Protein AF-A0A7R9GJX6-F1 (afdb_monomer_lite)

pLDDT: mean 71.43, std 23.07, range [31.88, 97.06]

Structure (mmCIF, N/CA/C/O backbone):
data_AF-A0A7R9GJX6-F1
#
_entry.id   AF-A0A7R9GJX6-F1
#
loop_
_atom_site.group_PDB
_atom_site.id
_atom_site.type_symbol
_atom_site.label_atom_id
_atom_site.label_alt_id
_atom_site.label_comp_id
_atom_site.label_asym_id
_atom_site.label_entity_id
_atom_site.label_seq_id
_atom_site.pdbx_PDB_ins_code
_atom_site.Cartn_x
_atom_site.Cartn_y
_atom_site.Cartn_z
_atom_site.occupancy
_atom_site.B_iso_or_equiv
_atom_site.auth_seq_id
_atom_site.auth_comp_id
_atom_site.auth_asym_id
_atom_site.auth_atom_id
_atom_site.pdbx_PDB_model_num
ATOM 1 N N . MET A 1 1 ? -18.773 -12.461 7.054 1.00 62.91 1 MET A N 1
ATOM 2 C CA . MET A 1 1 ? -18.089 -11.170 6.893 1.00 62.91 1 MET A CA 1
ATOM 3 C C . MET A 1 1 ? -19.133 -10.094 6.737 1.00 62.91 1 MET A C 1
ATOM 5 O O . MET A 1 1 ? -19.815 -10.057 5.716 1.00 62.91 1 MET A O 1
ATOM 9 N N . ASN A 1 2 ? -19.308 -9.281 7.772 1.00 86.25 2 ASN A N 1
ATOM 10 C CA . ASN A 1 2 ? -20.030 -8.019 7.643 1.00 86.25 2 ASN A CA 1
ATOM 11 C C . ASN A 1 2 ? -19.060 -6.913 7.171 1.00 86.25 2 ASN A C 1
ATOM 13 O O . ASN A 1 2 ? -17.846 -7.115 7.120 1.00 86.25 2 ASN A O 1
ATOM 17 N N . LEU A 1 3 ? -19.590 -5.747 6.802 1.00 87.06 3 LEU A N 1
ATOM 18 C CA . LEU A 1 3 ? -18.774 -4.630 6.315 1.00 87.06 3 LEU A CA 1
ATOM 19 C C . LEU A 1 3 ? -17.766 -4.112 7.358 1.00 87.06 3 LEU A C 1
ATOM 21 O O . LEU A 1 3 ? -16.663 -3.720 6.993 1.00 87.06 3 LEU A O 1
ATOM 25 N N . GLY A 1 4 ? -18.137 -4.117 8.639 1.00 84.56 4 GLY A N 1
ATOM 26 C CA . GLY A 1 4 ? -17.281 -3.687 9.747 1.00 84.56 4 GLY A CA 1
ATOM 27 C C . GLY A 1 4 ? -16.051 -4.561 9.883 1.00 84.56 4 GLY A C 1
ATOM 28 O O . GLY A 1 4 ? -14.946 -4.042 9.889 1.00 84.56 4 GLY A O 1
ATOM 29 N N . GLU A 1 5 ? -16.231 -5.879 9.871 1.00 86.94 5 GLU A N 1
ATOM 30 C CA . GLU A 1 5 ? -15.125 -6.841 9.919 1.00 86.94 5 GLU A CA 1
ATOM 31 C C . GLU A 1 5 ? -14.159 -6.663 8.739 1.00 86.94 5 GLU A C 1
ATOM 33 O O . GLU A 1 5 ? -12.943 -6.707 8.918 1.00 86.94 5 GLU A O 1
ATOM 38 N N . LEU A 1 6 ? -14.686 -6.419 7.531 1.00 91.50 6 LEU A N 1
ATOM 39 C CA . LEU A 1 6 ? -13.859 -6.173 6.348 1.00 91.50 6 LEU A CA 1
ATOM 40 C C . LEU A 1 6 ? -13.073 -4.863 6.464 1.00 91.50 6 LEU A C 1
ATOM 42 O O . LEU A 1 6 ? -11.903 -4.814 6.092 1.00 91.50 6 LEU A O 1
ATOM 46 N N . LEU A 1 7 ? -13.711 -3.805 6.967 1.00 90.25 7 LEU A N 1
ATOM 47 C CA . LEU A 1 7 ? -13.077 -2.502 7.122 1.00 90.25 7 LEU A CA 1
ATOM 48 C C . LEU A 1 7 ? -11.996 -2.527 8.212 1.00 90.25 7 LEU A C 1
ATOM 50 O O . LEU A 1 7 ? -10.911 -1.988 8.002 1.00 90.25 7 LEU A O 1
ATOM 54 N N . THR A 1 8 ? -12.252 -3.209 9.331 1.00 89.88 8 THR A N 1
ATOM 55 C CA . THR A 1 8 ? -11.245 -3.459 10.370 1.00 89.88 8 THR A CA 1
ATOM 56 C C . THR A 1 8 ? -10.059 -4.219 9.788 1.00 89.88 8 THR A C 1
ATOM 58 O O . THR A 1 8 ? -8.928 -3.744 9.875 1.00 89.88 8 THR A O 1
ATOM 61 N N . GLY A 1 9 ? -10.315 -5.331 9.088 1.00 92.12 9 GLY A N 1
ATOM 62 C CA . GLY A 1 9 ? -9.261 -6.112 8.439 1.00 92.12 9 GLY A CA 1
ATOM 63 C C . GLY A 1 9 ? -8.476 -5.311 7.395 1.00 92.12 9 GLY A C 1
ATOM 64 O O . GLY A 1 9 ? -7.265 -5.485 7.262 1.00 92.12 9 GLY A O 1
ATOM 65 N N . PHE A 1 10 ? -9.127 -4.385 6.685 1.00 94.06 10 PHE A N 1
ATOM 66 C CA . PHE A 1 10 ? -8.458 -3.476 5.756 1.00 94.06 10 PHE A CA 1
ATOM 67 C C . PHE A 1 10 ? -7.482 -2.534 6.473 1.00 94.06 10 PHE A C 1
ATOM 69 O O . PHE A 1 10 ? -6.340 -2.395 6.029 1.00 94.06 10 PHE A O 1
ATOM 76 N N . PHE A 1 11 ? -7.891 -1.907 7.579 1.00 93.81 11 PHE A N 1
ATOM 77 C CA . PHE A 1 11 ? -7.016 -1.009 8.337 1.00 93.81 11 PHE A CA 1
ATOM 78 C C . PHE A 1 11 ? -5.869 -1.749 9.026 1.00 93.81 11 PHE A C 1
ATOM 80 O O . PHE A 1 11 ? -4.733 -1.271 9.001 1.00 93.81 11 PHE A O 1
ATOM 87 N N . GLU A 1 12 ? -6.128 -2.928 9.586 1.00 94.06 12 GLU A N 1
ATOM 88 C CA . GLU A 1 12 ? -5.089 -3.781 10.167 1.00 94.06 12 GLU A CA 1
ATOM 89 C C . GLU A 1 12 ? -4.053 -4.180 9.117 1.00 94.06 12 GLU A C 1
ATOM 91 O O . GLU A 1 12 ? -2.852 -3.966 9.308 1.00 94.06 12 GLU A O 1
ATOM 96 N N . PHE A 1 13 ? -4.515 -4.683 7.969 1.00 95.62 13 PHE A N 1
ATOM 97 C CA . PHE A 1 13 ? -3.644 -5.047 6.860 1.00 95.62 13 PHE A CA 1
ATOM 98 C C . PHE A 1 13 ? -2.850 -3.836 6.359 1.00 95.62 13 PHE A C 1
ATOM 100 O O . PHE A 1 13 ? -1.623 -3.892 6.287 1.00 95.62 13 PHE A O 1
ATOM 107 N N . GLY A 1 14 ? -3.516 -2.714 6.075 1.00 95.19 14 GLY A N 1
ATOM 108 C CA . GLY A 1 14 ? -2.878 -1.489 5.591 1.00 95.19 14 GLY A CA 1
ATOM 109 C C . GLY A 1 14 ? -1.881 -0.875 6.581 1.00 95.19 14 GLY A C 1
ATOM 110 O O . GLY A 1 14 ? -0.912 -0.249 6.163 1.00 95.19 14 GLY A O 1
ATOM 111 N N . GLY A 1 15 ? -2.068 -1.073 7.888 1.00 94.62 15 GLY A N 1
ATOM 112 C CA . GLY A 1 15 ? -1.158 -0.585 8.927 1.00 94.62 15 GLY A CA 1
ATOM 113 C C . GLY A 1 15 ? 0.066 -1.477 9.180 1.00 94.62 15 GLY A C 1
ATOM 114 O O . GLY A 1 15 ? 1.086 -0.985 9.683 1.00 94.62 15 GLY A O 1
ATOM 115 N N . GLN A 1 16 ? -0.026 -2.770 8.861 1.00 95.56 16 GLN A N 1
ATOM 116 C CA . GLN A 1 16 ? 1.009 -3.777 9.141 1.00 95.56 16 GLN A CA 1
ATOM 117 C C . GLN A 1 16 ? 1.761 -4.258 7.893 1.00 95.56 16 GLN A C 1
ATOM 119 O O . GLN A 1 16 ? 2.841 -4.836 8.019 1.00 95.56 16 GLN A O 1
ATOM 124 N N . PHE A 1 17 ? 1.217 -4.038 6.696 1.00 96.50 17 PHE A N 1
ATOM 125 C CA . PHE A 1 17 ? 1.828 -4.497 5.455 1.00 96.50 17 PHE A CA 1
ATOM 126 C C . PHE A 1 17 ? 3.198 -3.845 5.211 1.00 96.50 17 PHE A C 1
ATOM 128 O O . PHE A 1 17 ? 3.379 -2.635 5.356 1.00 96.50 17 PHE A O 1
ATOM 135 N N . ASP A 1 18 ? 4.178 -4.657 4.803 1.00 95.12 18 ASP A N 1
ATOM 136 C CA . ASP A 1 18 ? 5.518 -4.175 4.467 1.00 95.12 18 ASP A CA 1
ATOM 137 C C . ASP A 1 18 ? 5.565 -3.639 3.032 1.00 95.12 18 ASP A C 1
ATOM 139 O O . ASP A 1 18 ? 5.956 -4.333 2.089 1.00 95.12 18 ASP A O 1
ATOM 143 N N . PHE A 1 19 ? 5.201 -2.367 2.880 1.00 95.19 19 PHE A N 1
ATOM 144 C CA . PHE A 1 19 ? 5.274 -1.662 1.604 1.00 95.19 19 PHE A CA 1
ATOM 145 C C . PHE A 1 19 ? 6.700 -1.477 1.090 1.00 95.19 19 PHE A C 1
ATOM 147 O O . PHE A 1 19 ? 6.864 -1.184 -0.088 1.00 95.19 19 PHE A O 1
ATOM 154 N N . LYS A 1 20 ? 7.747 -1.639 1.912 1.00 93.31 20 LYS A N 1
ATOM 155 C CA . LYS A 1 20 ? 9.130 -1.401 1.472 1.00 93.31 20 LYS A CA 1
ATOM 156 C C . LYS A 1 20 ? 9.647 -2.551 0.625 1.00 93.31 20 LYS A C 1
ATOM 158 O O . LYS A 1 20 ? 10.257 -2.297 -0.410 1.00 93.31 20 LYS A O 1
ATOM 163 N N . THR A 1 21 ? 9.389 -3.789 1.044 1.00 94.06 21 THR A N 1
ATOM 164 C CA . THR A 1 21 ? 9.929 -4.987 0.378 1.00 94.06 21 THR A CA 1
ATOM 165 C C . THR A 1 21 ? 8.901 -5.740 -0.462 1.00 94.06 21 THR A C 1
ATOM 167 O O . THR A 1 21 ? 9.285 -6.452 -1.395 1.00 94.06 21 THR A O 1
ATOM 170 N N . LYS A 1 22 ? 7.601 -5.568 -0.176 1.00 95.75 22 LYS A N 1
ATOM 171 C CA . LYS A 1 22 ? 6.518 -6.307 -0.832 1.00 95.75 22 LYS A CA 1
ATOM 172 C C . LYS A 1 22 ? 5.598 -5.406 -1.646 1.00 95.75 22 LYS A C 1
ATOM 174 O O . LYS A 1 22 ? 5.339 -4.252 -1.311 1.00 95.75 22 LYS A O 1
ATOM 179 N N . GLY A 1 23 ? 5.102 -5.973 -2.735 1.00 95.12 23 GLY A N 1
ATOM 180 C CA . GLY A 1 23 ? 4.043 -5.427 -3.566 1.00 95.12 23 GLY A CA 1
ATOM 181 C C . GLY A 1 23 ? 2.786 -6.288 -3.495 1.00 95.12 23 GLY A C 1
ATOM 182 O O . GLY A 1 23 ? 2.802 -7.384 -2.931 1.00 95.12 23 GLY A O 1
ATOM 183 N N . MET A 1 24 ? 1.693 -5.797 -4.065 1.00 95.81 24 MET A N 1
ATOM 184 C CA . MET A 1 24 ? 0.419 -6.509 -4.139 1.00 95.81 24 MET A CA 1
ATOM 185 C C . MET A 1 24 ? 0.171 -6.998 -5.565 1.00 95.81 24 MET A C 1
ATOM 187 O O . MET A 1 24 ? 0.089 -6.194 -6.494 1.00 95.81 24 MET A O 1
ATOM 191 N N . SER A 1 25 ? 0.028 -8.314 -5.732 1.00 95.06 25 SER A N 1
ATOM 192 C CA . SER A 1 25 ? -0.320 -8.936 -7.008 1.00 95.06 25 SER A CA 1
ATOM 193 C C . SER A 1 25 ? -1.823 -9.179 -7.080 1.00 95.06 25 SER A C 1
ATOM 195 O O . SER A 1 25 ? -2.361 -10.017 -6.353 1.00 95.06 25 SER A O 1
ATOM 197 N N . LEU A 1 26 ? -2.503 -8.475 -7.986 1.00 93.75 26 LEU A N 1
ATOM 198 C CA . LEU A 1 26 ? -3.941 -8.656 -8.211 1.00 93.75 26 LEU A CA 1
ATOM 199 C C . LEU A 1 26 ? -4.258 -9.960 -8.954 1.00 93.75 26 LEU A C 1
ATOM 201 O O . LEU A 1 26 ? -5.361 -10.482 -8.831 1.00 93.75 26 LEU A O 1
ATOM 205 N N . VAL A 1 27 ? -3.290 -10.515 -9.689 1.00 91.81 27 VAL A N 1
ATOM 206 C CA . VAL A 1 27 ? -3.478 -11.766 -10.435 1.00 91.81 27 VAL A CA 1
ATOM 207 C C . VAL A 1 27 ? -3.397 -12.985 -9.520 1.00 91.81 27 VAL A C 1
ATOM 209 O O . VAL A 1 27 ? -4.156 -13.936 -9.682 1.00 91.81 27 VAL A O 1
ATOM 212 N N . THR A 1 28 ? -2.475 -12.972 -8.554 1.00 92.31 28 THR A N 1
ATOM 213 C CA . THR A 1 28 ? -2.295 -14.092 -7.615 1.00 92.31 28 THR A CA 1
ATOM 214 C C . THR A 1 28 ? -3.054 -13.906 -6.303 1.00 92.31 28 THR A C 1
ATOM 216 O O . THR A 1 28 ? -3.199 -14.869 -5.549 1.00 92.31 28 THR A O 1
ATOM 219 N N . GLY A 1 29 ? -3.511 -12.683 -6.012 1.00 93.50 29 GLY A N 1
ATOM 220 C CA . GLY A 1 29 ? -4.144 -12.323 -4.742 1.00 93.50 29 GLY A CA 1
ATOM 221 C C . GLY A 1 29 ? -3.185 -12.386 -3.550 1.00 93.50 29 GLY A C 1
ATOM 222 O O . GLY A 1 29 ? -3.624 -12.563 -2.416 1.00 93.50 29 GLY A O 1
ATOM 223 N N . LYS A 1 30 ? -1.870 -12.315 -3.791 1.00 94.06 30 LYS A N 1
ATOM 224 C CA . LYS A 1 30 ? -0.826 -12.471 -2.770 1.00 94.06 30 LYS A CA 1
ATOM 225 C C . LYS A 1 30 ? 0.173 -11.323 -2.815 1.00 94.06 30 LYS A C 1
ATOM 227 O O . LYS A 1 30 ? 0.289 -10.597 -3.802 1.00 94.06 30 LYS A O 1
ATOM 232 N N . ALA A 1 31 ? 0.928 -11.189 -1.729 1.00 95.06 31 ALA A N 1
ATOM 233 C CA . ALA A 1 31 ? 2.089 -10.318 -1.717 1.00 95.06 31 ALA A CA 1
ATOM 234 C C . ALA A 1 31 ? 3.180 -10.887 -2.640 1.00 95.06 31 ALA A C 1
ATOM 236 O O . ALA A 1 31 ? 3.485 -12.080 -2.581 1.00 95.06 31 ALA A O 1
ATOM 237 N N . CYS A 1 32 ? 3.779 -10.035 -3.464 1.00 93.44 32 CYS A N 1
ATOM 238 C CA . CYS A 1 32 ? 4.890 -10.376 -4.346 1.00 93.44 32 CYS A CA 1
ATOM 239 C C . CYS A 1 32 ? 6.153 -9.609 -3.939 1.00 93.44 32 CYS A C 1
ATOM 241 O O . CYS A 1 32 ? 6.079 -8.577 -3.270 1.00 93.44 32 CYS A O 1
ATOM 243 N N . ALA A 1 33 ? 7.324 -10.108 -4.336 1.00 93.62 33 ALA A N 1
ATOM 244 C CA . ALA A 1 33 ? 8.550 -9.324 -4.225 1.00 93.62 33 ALA A CA 1
ATOM 245 C C . ALA A 1 33 ? 8.462 -8.113 -5.161 1.00 93.62 33 ALA A C 1
ATOM 247 O O . ALA A 1 33 ? 7.914 -8.217 -6.262 1.00 93.62 33 ALA A O 1
ATOM 248 N N . LYS A 1 34 ? 8.975 -6.963 -4.723 1.00 92.31 34 LYS A N 1
ATOM 249 C CA . LYS A 1 34 ? 8.940 -5.755 -5.549 1.00 92.31 34 LYS A CA 1
ATOM 250 C C . LYS A 1 34 ? 9.988 -5.839 -6.659 1.00 92.31 34 LYS A C 1
ATOM 252 O O . LYS A 1 34 ? 11.155 -6.088 -6.357 1.00 92.31 34 LYS A O 1
ATOM 257 N N . PRO A 1 35 ? 9.602 -5.604 -7.923 1.00 89.62 35 PRO A N 1
ATOM 258 C CA . PRO A 1 35 ? 10.557 -5.504 -9.020 1.00 89.62 35 PRO A CA 1
ATOM 259 C C . PRO A 1 35 ? 11.268 -4.142 -9.051 1.00 89.62 35 PRO A C 1
ATOM 261 O O . PRO A 1 35 ? 12.309 -4.019 -9.689 1.00 89.62 35 PRO A O 1
ATOM 264 N N . ASP A 1 36 ? 10.718 -3.121 -8.383 1.00 88.50 36 ASP A N 1
ATOM 265 C CA . ASP A 1 36 ? 11.235 -1.754 -8.366 1.00 88.50 36 ASP A CA 1
ATOM 266 C C . ASP A 1 36 ? 11.323 -1.159 -6.947 1.00 88.50 36 ASP A C 1
ATOM 268 O O . ASP A 1 36 ? 10.707 -1.629 -5.988 1.00 88.50 36 ASP A O 1
ATOM 272 N N . HIS A 1 37 ? 12.094 -0.077 -6.813 1.00 91.56 37 HIS A N 1
ATOM 273 C CA . HIS A 1 37 ? 12.230 0.684 -5.564 1.00 91.56 37 HIS A CA 1
ATOM 274 C C . HIS A 1 37 ? 11.107 1.720 -5.373 1.00 91.56 37 HIS A C 1
ATOM 276 O O . HIS A 1 37 ? 11.297 2.718 -4.678 1.00 91.56 37 HIS A O 1
ATOM 282 N N . SER A 1 38 ? 9.947 1.526 -6.013 1.00 94.38 38 SER A N 1
ATOM 283 C CA . SER A 1 38 ? 8.787 2.403 -5.821 1.00 94.38 38 SER A CA 1
ATOM 284 C C . SER A 1 38 ? 8.353 2.402 -4.349 1.00 94.38 38 SER A C 1
ATOM 286 O O . SER A 1 38 ? 8.589 1.416 -3.661 1.00 94.38 38 SER A O 1
ATOM 288 N N . PRO A 1 39 ? 7.715 3.450 -3.810 1.00 95.69 39 PRO A N 1
ATOM 289 C CA . PRO A 1 39 ? 7.206 3.416 -2.436 1.00 95.69 39 PRO A CA 1
ATOM 290 C C . PRO A 1 39 ? 6.078 2.394 -2.240 1.00 95.69 39 PRO A C 1
ATOM 292 O O . PRO A 1 39 ? 6.075 1.643 -1.268 1.00 95.69 39 PRO A O 1
ATOM 295 N N . LEU A 1 40 ? 5.173 2.300 -3.215 1.00 96.38 40 LEU A N 1
ATOM 296 C CA . LEU A 1 40 ? 4.044 1.373 -3.254 1.00 96.38 40 LEU A CA 1
ATOM 297 C C . LEU A 1 40 ? 4.033 0.660 -4.605 1.00 96.38 40 LEU A C 1
ATOM 299 O O . LEU A 1 40 ? 4.154 1.313 -5.646 1.00 96.38 40 LEU A O 1
ATOM 303 N N . TYR A 1 41 ? 3.864 -0.662 -4.585 1.00 97.06 41 TYR A N 1
ATOM 304 C CA . TYR A 1 41 ? 3.768 -1.472 -5.795 1.00 97.06 41 TYR A CA 1
ATOM 305 C C . TYR A 1 41 ? 2.470 -2.269 -5.807 1.00 97.06 41 TYR A C 1
ATOM 307 O O . TYR A 1 41 ? 2.265 -3.147 -4.965 1.00 97.06 41 TYR A O 1
ATOM 315 N N . VAL A 1 42 ? 1.618 -1.976 -6.784 1.00 96.62 42 VAL A N 1
ATOM 316 C CA . VAL A 1 42 ? 0.429 -2.765 -7.101 1.00 96.62 42 VAL A CA 1
ATOM 317 C C . VAL A 1 42 ? 0.520 -3.169 -8.567 1.00 96.62 42 VAL A C 1
ATOM 319 O O . VAL A 1 42 ? 0.613 -2.322 -9.458 1.00 96.62 42 VAL A O 1
ATOM 322 N N . GLU A 1 43 ? 0.527 -4.475 -8.803 1.00 96.12 43 GLU A N 1
ATOM 323 C CA . GLU A 1 43 ? 0.653 -5.058 -10.134 1.00 96.12 43 GLU A CA 1
ATOM 324 C C . GLU A 1 43 ? -0.591 -4.752 -10.972 1.00 96.12 43 GLU A C 1
ATOM 326 O O . GLU A 1 43 ? -1.724 -4.987 -10.538 1.00 96.12 43 GLU A O 1
ATOM 331 N N . ASN A 1 44 ? -0.389 -4.258 -12.192 1.00 94.75 44 ASN A N 1
ATOM 332 C CA . ASN A 1 44 ? -1.481 -4.110 -13.141 1.00 94.75 44 ASN A CA 1
ATOM 333 C C . ASN A 1 44 ? -1.935 -5.507 -13.626 1.00 94.75 44 ASN A C 1
ATOM 335 O O . ASN A 1 44 ? -1.117 -6.277 -14.133 1.00 94.75 44 ASN A O 1
ATOM 339 N N . PRO A 1 45 ? -3.233 -5.850 -13.516 1.00 94.19 45 PRO A N 1
ATOM 340 C CA . PRO A 1 45 ? -3.731 -7.179 -13.869 1.00 94.19 45 PRO A CA 1
ATOM 341 C C . PRO A 1 45 ? -3.610 -7.511 -15.365 1.00 94.19 45 PRO A C 1
ATOM 343 O O . PRO A 1 45 ? -3.620 -8.689 -15.719 1.00 94.19 45 PRO A O 1
ATOM 346 N N . LEU A 1 46 ? -3.495 -6.502 -16.237 1.00 95.44 46 LEU A N 1
ATOM 347 C CA . LEU A 1 46 ? -3.340 -6.675 -17.686 1.00 95.44 46 LEU A CA 1
ATOM 348 C C . LEU A 1 46 ? -1.872 -6.723 -18.122 1.00 95.44 46 LEU A C 1
ATOM 350 O O . LEU A 1 46 ? -1.543 -7.413 -19.083 1.00 95.44 46 LEU A O 1
ATOM 354 N N . ASP A 1 47 ? -0.999 -6.006 -17.416 1.00 93.62 47 ASP A N 1
ATOM 355 C CA . ASP A 1 47 ? 0.431 -5.945 -17.711 1.00 93.62 47 ASP A CA 1
ATOM 356 C C . ASP A 1 47 ? 1.250 -5.921 -16.420 1.00 93.62 47 ASP A C 1
ATOM 358 O O . ASP A 1 47 ? 1.437 -4.888 -15.781 1.00 93.62 47 ASP A O 1
ATOM 362 N N . ARG A 1 48 ? 1.797 -7.082 -16.069 1.00 89.69 48 ARG A N 1
ATOM 363 C CA . ARG A 1 48 ? 2.551 -7.309 -14.831 1.00 89.69 48 ARG A CA 1
ATOM 364 C C . ARG A 1 48 ? 3.842 -6.495 -14.731 1.00 89.69 48 ARG A C 1
ATOM 366 O O . ARG A 1 48 ? 4.402 -6.350 -13.648 1.00 89.69 48 ARG A O 1
ATOM 373 N N . SER A 1 49 ? 4.331 -5.958 -15.849 1.00 90.31 49 SER A N 1
ATOM 374 C CA . SER A 1 49 ? 5.499 -5.076 -15.849 1.00 90.31 49 SER A CA 1
ATOM 375 C C . SER A 1 49 ? 5.177 -3.665 -15.338 1.00 90.31 49 SER A C 1
ATOM 377 O O . SER A 1 49 ? 6.089 -2.912 -14.989 1.00 90.31 49 SER A O 1
ATOM 379 N N . LEU A 1 50 ? 3.889 -3.308 -15.246 1.00 93.69 50 LEU A N 1
ATOM 380 C CA . LEU A 1 50 ? 3.428 -1.975 -14.880 1.00 93.69 50 LEU A CA 1
ATOM 381 C C . LEU A 1 50 ? 2.900 -1.917 -13.445 1.00 93.69 50 LEU A C 1
ATOM 383 O O . LEU A 1 50 ? 2.061 -2.708 -13.016 1.00 93.69 50 LEU A O 1
ATOM 387 N N . ASN A 1 51 ? 3.359 -0.895 -12.726 1.00 94.94 51 ASN A N 1
ATOM 388 C CA . ASN A 1 51 ? 2.893 -0.546 -11.391 1.00 94.94 51 ASN A CA 1
ATOM 389 C C . ASN A 1 51 ? 1.800 0.531 -11.477 1.00 94.94 51 ASN A C 1
ATOM 391 O O . ASN A 1 51 ? 2.072 1.644 -11.940 1.00 94.94 51 ASN A O 1
ATOM 395 N N . VAL A 1 52 ? 0.589 0.238 -10.996 1.00 96.25 52 VAL A N 1
ATOM 396 C CA . VAL A 1 52 ? -0.527 1.205 -11.033 1.00 96.25 52 VAL A CA 1
ATOM 397 C C . VAL A 1 52 ? -0.368 2.347 -10.023 1.00 96.25 52 VAL A C 1
ATOM 399 O O . VAL A 1 52 ? -0.995 3.391 -10.177 1.00 96.25 52 VAL A O 1
ATOM 402 N N . THR A 1 53 ? 0.505 2.204 -9.022 1.00 96.56 53 THR A N 1
ATOM 403 C CA . THR A 1 53 ? 0.734 3.200 -7.960 1.00 96.56 53 THR A CA 1
ATOM 404 C C . THR A 1 53 ? 2.005 4.022 -8.158 1.00 96.56 53 THR A C 1
ATOM 406 O O . THR A 1 53 ? 2.517 4.609 -7.209 1.00 96.56 53 THR A O 1
ATOM 409 N N . ARG A 1 54 ? 2.522 4.124 -9.389 1.00 95.12 54 ARG A N 1
ATOM 410 C CA . ARG A 1 54 ? 3.750 4.891 -9.683 1.00 95.12 54 ARG A CA 1
ATOM 411 C C . ARG A 1 54 ? 3.697 6.374 -9.309 1.00 95.12 54 ARG A C 1
ATOM 413 O O . ARG A 1 54 ? 4.744 6.986 -9.134 1.00 95.12 54 ARG A O 1
ATOM 420 N N . ASN A 1 55 ? 2.498 6.940 -9.217 1.00 95.56 55 ASN A N 1
ATOM 421 C CA . ASN A 1 55 ? 2.290 8.343 -8.865 1.00 95.56 55 ASN A CA 1
ATOM 422 C C . ASN A 1 55 ? 2.296 8.590 -7.350 1.00 95.56 55 ASN A C 1
ATOM 424 O O . ASN A 1 55 ? 2.141 9.732 -6.937 1.00 95.56 55 ASN A O 1
ATOM 428 N N . VAL A 1 56 ? 2.440 7.537 -6.540 1.00 95.94 56 VAL A N 1
ATOM 429 C CA . VAL A 1 56 ? 2.421 7.630 -5.081 1.00 95.94 56 VAL A CA 1
ATOM 430 C C . VAL A 1 56 ? 3.843 7.825 -4.562 1.00 95.94 56 VAL A C 1
ATOM 432 O O . VAL A 1 56 ? 4.750 7.036 -4.841 1.00 95.94 56 VAL A O 1
ATOM 435 N N . SER A 1 57 ? 4.026 8.885 -3.788 1.00 96.25 57 SER A N 1
ATOM 436 C CA . SER A 1 57 ? 5.271 9.228 -3.108 1.00 96.25 57 SER A CA 1
ATOM 437 C C . SER A 1 57 ? 5.439 8.477 -1.782 1.00 96.25 57 SER A C 1
ATOM 439 O O . SER A 1 57 ? 4.485 7.941 -1.219 1.00 96.25 57 SER A O 1
ATOM 441 N N . GLY A 1 58 ? 6.669 8.443 -1.258 1.00 96.00 58 GLY A N 1
ATOM 442 C CA . GLY A 1 58 ? 6.961 7.821 0.041 1.00 96.00 58 GLY A CA 1
ATOM 443 C C . GLY A 1 58 ? 6.171 8.441 1.190 1.00 96.00 58 GLY A C 1
ATOM 444 O O . GLY A 1 58 ? 5.562 7.716 1.973 1.00 96.00 58 GLY A O 1
ATOM 445 N N . ASP A 1 59 ? 6.093 9.770 1.220 1.00 96.62 59 ASP A N 1
ATOM 446 C CA . ASP A 1 59 ? 5.373 10.508 2.260 1.00 96.62 59 ASP A CA 1
ATOM 447 C C . ASP A 1 59 ? 3.871 10.175 2.276 1.00 96.62 59 ASP A C 1
ATOM 449 O O . ASP A 1 59 ? 3.251 10.094 3.340 1.00 96.62 59 ASP A O 1
ATOM 453 N N . GLU A 1 60 ? 3.274 9.948 1.101 1.00 95.94 60 GLU A N 1
ATOM 454 C CA . GLU A 1 60 ? 1.870 9.544 0.977 1.00 95.94 60 GLU A CA 1
ATOM 455 C C . GLU A 1 60 ? 1.634 8.129 1.508 1.00 95.94 60 GLU A C 1
ATOM 457 O O . GLU A 1 60 ? 0.638 7.905 2.200 1.00 95.94 60 GLU A O 1
ATOM 462 N N . VAL A 1 61 ? 2.555 7.193 1.251 1.00 96.81 61 VAL A N 1
ATOM 463 C CA . VAL A 1 61 ? 2.488 5.836 1.818 1.00 96.81 61 VAL A CA 1
ATOM 464 C C . VAL A 1 61 ? 2.612 5.886 3.338 1.00 96.81 61 VAL A C 1
ATOM 466 O O . VAL A 1 61 ? 1.799 5.284 4.037 1.00 96.81 61 VAL A O 1
ATOM 469 N N . ASP A 1 62 ? 3.565 6.647 3.872 1.00 96.00 62 ASP A N 1
ATOM 470 C CA . ASP A 1 62 ? 3.755 6.768 5.320 1.00 96.00 62 ASP A CA 1
ATOM 471 C C . ASP A 1 62 ? 2.532 7.397 6.004 1.00 96.00 62 ASP A C 1
ATOM 473 O O . ASP A 1 62 ? 2.100 6.948 7.073 1.00 96.00 62 ASP A O 1
ATOM 477 N N . ARG A 1 63 ? 1.925 8.414 5.378 1.00 95.88 63 ARG A N 1
ATOM 478 C CA . ARG A 1 63 ? 0.665 9.003 5.849 1.00 95.88 63 ARG A CA 1
ATOM 479 C C . ARG A 1 63 ? -0.477 7.989 5.806 1.00 95.88 63 ARG A C 1
ATOM 481 O O . ARG A 1 63 ? -1.237 7.918 6.770 1.00 95.88 63 ARG A O 1
ATOM 488 N N . PHE A 1 64 ? -0.588 7.209 4.733 1.00 95.69 64 PHE A N 1
ATOM 489 C CA . PHE A 1 64 ? -1.599 6.161 4.598 1.00 95.69 64 PHE A CA 1
ATOM 490 C C . PHE A 1 64 ? -1.470 5.099 5.700 1.00 95.69 64 PHE A C 1
ATOM 492 O O . PHE A 1 64 ? -2.455 4.795 6.373 1.00 95.69 64 PHE A O 1
ATOM 499 N N . VAL A 1 65 ? -0.258 4.591 5.944 1.00 96.00 65 VAL A N 1
ATOM 500 C CA . VAL A 1 65 ? 0.013 3.594 6.995 1.00 96.00 65 VAL A CA 1
ATOM 501 C C . VAL A 1 65 ? -0.355 4.139 8.371 1.00 96.00 65 VAL A C 1
ATOM 503 O O . VAL A 1 65 ? -1.000 3.445 9.161 1.00 96.00 65 VAL A O 1
ATOM 506 N N . ARG A 1 66 ? 0.018 5.392 8.662 1.00 94.44 66 ARG A N 1
ATOM 507 C CA . ARG A 1 66 ? -0.335 6.055 9.923 1.00 94.44 66 ARG A CA 1
ATOM 508 C C . ARG A 1 66 ? -1.851 6.143 10.095 1.00 94.44 66 ARG A C 1
ATOM 510 O O . ARG A 1 66 ? -2.359 5.726 11.131 1.00 94.44 66 ARG A O 1
ATOM 517 N N . GLN A 1 67 ? -2.561 6.591 9.060 1.00 92.31 67 GLN A N 1
ATOM 518 C CA . GLN A 1 67 ? -4.016 6.715 9.098 1.00 92.31 67 GLN A CA 1
ATOM 519 C C . GLN A 1 67 ? -4.697 5.359 9.299 1.00 92.31 67 GLN A C 1
ATOM 521 O O . GLN A 1 67 ? -5.651 5.269 10.067 1.00 92.31 67 GLN A O 1
ATOM 526 N N . CYS A 1 68 ? -4.202 4.293 8.665 1.00 94.12 68 CYS A N 1
ATOM 527 C CA . CYS A 1 68 ? -4.734 2.945 8.862 1.00 94.12 68 CYS A CA 1
ATOM 528 C C . CYS A 1 68 ? -4.585 2.485 10.317 1.00 94.12 68 CYS A C 1
ATOM 530 O O . CYS A 1 68 ? -5.544 1.987 10.895 1.00 94.12 68 CYS A O 1
ATOM 532 N N . ARG A 1 69 ? -3.427 2.717 10.947 1.00 93.12 69 ARG A N 1
ATOM 533 C CA . ARG A 1 69 ? -3.204 2.361 12.361 1.00 93.12 69 ARG A CA 1
ATOM 534 C C . ARG A 1 69 ? -4.111 3.135 13.311 1.00 93.12 69 ARG A C 1
ATOM 536 O O . ARG A 1 69 ? -4.708 2.540 14.201 1.00 93.12 69 ARG A O 1
ATOM 543 N N . GLU A 1 70 ? -4.233 4.444 13.106 1.00 91.25 70 GLU A N 1
ATOM 544 C CA . GLU A 1 70 ? -5.132 5.295 13.894 1.00 91.25 70 GLU A CA 1
ATOM 545 C C . GLU A 1 70 ? -6.593 4.856 13.740 1.00 91.25 70 GLU A C 1
ATOM 547 O O . GLU A 1 70 ? -7.341 4.804 14.716 1.00 91.25 70 GLU A O 1
ATOM 552 N N . SER A 1 71 ? -6.986 4.479 12.523 1.00 89.00 71 SER A N 1
ATOM 553 C CA . SER A 1 71 ? -8.348 4.036 12.221 1.00 89.00 71 SER A CA 1
ATOM 554 C C . SER A 1 71 ? -8.646 2.664 12.816 1.00 89.00 71 SER A C 1
ATOM 556 O O . SER A 1 71 ? -9.707 2.495 13.406 1.00 89.00 71 SER A O 1
ATOM 558 N N . ALA A 1 72 ? -7.708 1.714 12.742 1.00 89.06 72 ALA A N 1
ATOM 559 C CA . ALA A 1 72 ? -7.834 0.412 13.397 1.00 89.06 72 ALA A CA 1
ATOM 560 C C . ALA A 1 72 ? -8.013 0.571 14.915 1.00 89.06 72 ALA A C 1
ATOM 562 O O . ALA A 1 72 ? -8.960 0.033 15.484 1.00 89.06 72 ALA A O 1
ATOM 563 N N . TRP A 1 73 ? -7.178 1.398 15.558 1.00 87.44 73 TRP A N 1
ATOM 564 C CA . TRP A 1 73 ? -7.307 1.669 16.993 1.00 87.44 73 TRP A CA 1
ATOM 565 C C . TRP A 1 73 ? -8.639 2.346 17.339 1.00 87.44 73 TRP A C 1
ATOM 567 O O . TRP A 1 73 ? -9.270 2.031 18.349 1.00 87.44 73 TRP A O 1
ATOM 577 N N . SER A 1 74 ? -9.104 3.257 16.488 1.00 83.12 74 SER A N 1
ATOM 578 C CA . SER A 1 74 ? -10.376 3.949 16.699 1.00 83.12 74 SER A CA 1
ATOM 579 C C . SER A 1 74 ? -11.580 3.014 16.563 1.00 83.12 74 SER A C 1
ATOM 581 O O . SER A 1 74 ? -12.534 3.147 17.322 1.00 83.12 74 SER A O 1
ATOM 583 N N . VAL A 1 75 ? -11.539 2.056 15.631 1.00 81.88 75 VAL A N 1
ATOM 584 C CA . VAL A 1 75 ? -12.589 1.037 15.465 1.00 81.88 75 VAL A CA 1
ATOM 585 C C . VAL A 1 75 ? -12.607 0.051 16.636 1.00 81.88 75 VAL A C 1
ATOM 587 O O . VAL A 1 75 ? -13.677 -0.391 17.034 1.00 81.88 75 VAL A O 1
ATOM 590 N N . GLU A 1 76 ? -11.453 -0.274 17.217 1.00 77.62 76 GLU A N 1
ATOM 591 C CA . GLU A 1 76 ? -11.387 -1.188 18.364 1.00 77.62 76 GLU A CA 1
ATOM 592 C C . GLU A 1 76 ? -11.796 -0.520 19.687 1.00 77.62 76 GLU A C 1
ATOM 594 O O . GLU A 1 76 ? -12.443 -1.134 20.533 1.00 77.62 76 GLU A O 1
ATOM 599 N N . SER A 1 77 ? -11.459 0.760 19.863 1.00 74.62 77 SER A N 1
ATOM 600 C CA . SER A 1 77 ? -11.798 1.525 21.071 1.00 74.62 77 SER A CA 1
ATOM 601 C C . SER A 1 77 ? -13.257 1.981 21.109 1.00 74.62 77 SER A C 1
ATOM 603 O O . SER A 1 77 ? -13.886 1.957 22.169 1.00 74.62 77 SER A O 1
ATOM 605 N N . ASN A 1 78 ? -13.827 2.350 19.962 1.00 63.44 78 ASN A N 1
ATOM 606 C CA . ASN A 1 78 ? -15.258 2.563 19.838 1.00 63.44 78 ASN A CA 1
ATOM 607 C C . ASN A 1 78 ? -15.921 1.220 19.524 1.00 63.44 78 ASN A C 1
ATOM 609 O O . ASN A 1 78 ? -16.069 0.863 18.362 1.00 63.44 78 ASN A O 1
ATOM 613 N N . HIS A 1 79 ? -16.471 0.546 20.537 1.00 55.50 79 HIS A N 1
ATOM 614 C CA . HIS A 1 79 ? -17.499 -0.506 20.388 1.00 55.50 79 HIS A CA 1
ATOM 615 C C . HIS A 1 79 ? -18.771 -0.035 19.619 1.00 55.50 79 HIS A C 1
ATOM 617 O O . HIS A 1 79 ? -19.826 -0.667 19.687 1.00 55.50 79 HIS A O 1
ATOM 623 N N . ALA A 1 80 ? -18.707 1.102 18.922 1.00 50.25 80 ALA A N 1
ATOM 624 C CA . ALA A 1 80 ? -19.777 1.730 18.182 1.00 50.25 80 ALA A CA 1
ATOM 625 C C . ALA A 1 80 ? -19.862 1.136 16.775 1.00 50.25 80 ALA A C 1
ATOM 627 O O . ALA A 1 80 ? -18.891 1.063 16.021 1.00 50.25 80 ALA A O 1
ATOM 628 N N . SER A 1 81 ? -21.072 0.727 16.414 1.00 52.41 81 SER A N 1
ATOM 629 C CA . SER A 1 81 ? -21.430 0.318 15.065 1.00 52.41 81 SER A CA 1
ATOM 630 C C . SER A 1 81 ? -20.983 1.367 14.038 1.00 52.41 81 SER A C 1
ATOM 632 O O . SER A 1 81 ? -21.280 2.546 14.209 1.00 52.41 81 SER A O 1
ATOM 634 N N . LEU A 1 82 ? -20.359 0.912 12.943 1.00 52.91 82 LEU A N 1
ATOM 635 C CA . LEU A 1 82 ? -19.969 1.678 11.744 1.00 52.91 82 LEU A CA 1
ATOM 636 C C . LEU A 1 82 ? -20.782 2.948 11.393 1.00 52.91 82 LEU A C 1
ATOM 638 O O . LEU A 1 82 ? -20.150 3.916 10.969 1.00 52.91 82 LEU A O 1
ATOM 642 N N . PRO A 1 83 ? -22.128 3.004 11.516 1.00 55.50 83 PRO A N 1
ATOM 643 C CA . PRO A 1 83 ? -22.885 4.243 11.311 1.00 55.50 83 PRO A CA 1
ATOM 644 C C . PRO A 1 83 ? -22.416 5.454 12.139 1.00 55.50 83 PRO A C 1
ATOM 646 O O . PRO A 1 83 ? -22.536 6.574 11.651 1.00 55.50 83 PRO A O 1
ATOM 649 N N . ASP A 1 84 ? -21.829 5.264 13.324 1.00 50.44 84 ASP A N 1
ATOM 650 C CA . ASP A 1 84 ? -21.370 6.371 14.185 1.00 50.44 84 ASP A CA 1
ATOM 651 C C . ASP A 1 84 ? -20.035 6.990 13.734 1.00 50.44 84 ASP A C 1
ATOM 653 O O . ASP A 1 84 ? -19.684 8.096 14.139 1.00 50.4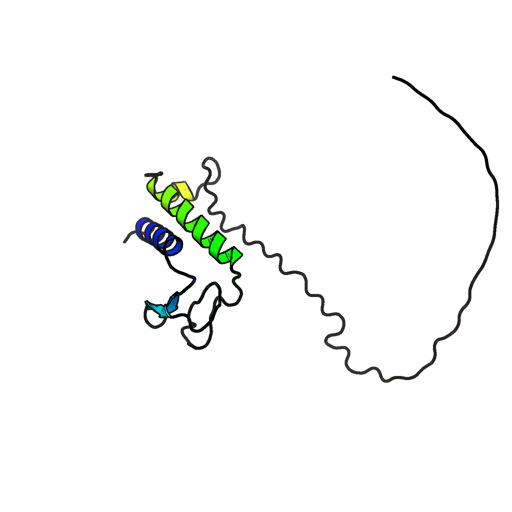4 84 ASP A O 1
ATOM 657 N N . LEU A 1 85 ? -19.296 6.313 12.848 1.00 53.28 85 LEU A N 1
ATOM 658 C CA . LEU A 1 85 ? -18.066 6.838 12.243 1.00 53.28 85 LEU A CA 1
ATOM 659 C C . LEU A 1 85 ? -18.337 7.733 11.021 1.00 53.28 85 LEU A C 1
ATOM 661 O O . LEU A 1 85 ? -17.412 8.371 10.519 1.00 53.28 85 LEU A O 1
ATOM 665 N N . LEU A 1 86 ? -19.583 7.761 10.529 1.00 51.25 86 LEU A N 1
ATOM 666 C CA . LEU A 1 86 ? -19.987 8.476 9.313 1.00 51.25 86 LEU A CA 1
ATOM 667 C C . LEU A 1 86 ? -20.764 9.779 9.580 1.00 51.25 86 LEU A C 1
ATOM 669 O O . LEU A 1 86 ? -21.130 10.467 8.625 1.00 51.25 86 LEU A O 1
ATOM 673 N N . LEU A 1 87 ? -21.041 10.122 10.843 1.00 50.28 87 LEU A N 1
ATOM 674 C CA . LEU A 1 87 ? -21.820 11.312 11.191 1.00 50.28 87 LEU A CA 1
ATOM 675 C C . LEU A 1 87 ? -20.929 12.546 11.416 1.00 50.28 87 LEU A C 1
ATOM 677 O O . LEU A 1 87 ? -19.873 12.458 12.048 1.00 50.28 87 LEU A O 1
ATOM 681 N N . PRO A 1 88 ? -21.345 13.727 10.923 1.00 48.34 88 PRO A N 1
ATOM 682 C CA . PRO A 1 88 ? -20.592 14.950 11.101 1.00 48.34 88 PRO A CA 1
ATOM 683 C C . PRO A 1 88 ? -20.848 15.521 12.500 1.00 48.34 88 PRO A C 1
ATOM 685 O O . PRO A 1 88 ? -21.983 15.816 12.860 1.00 48.34 88 PRO A O 1
ATOM 688 N N . ALA A 1 89 ? -19.747 15.768 13.210 1.00 46.69 89 ALA A N 1
ATOM 689 C CA . ALA 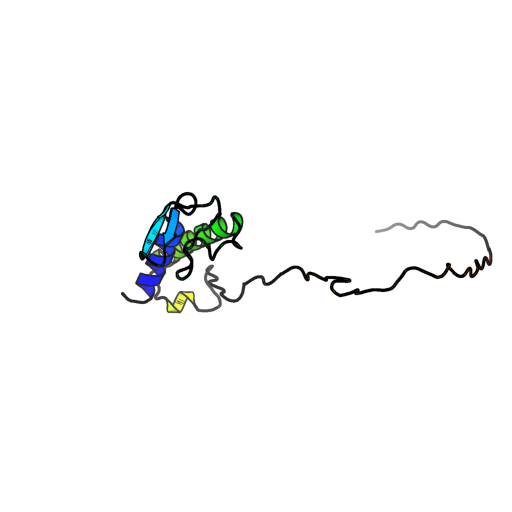A 1 89 ? -19.614 16.517 14.462 1.00 46.69 89 ALA A CA 1
ATOM 690 C C . ALA A 1 89 ? -19.690 15.699 15.764 1.00 46.69 89 ALA A C 1
ATOM 692 O O . ALA A 1 89 ? -20.756 15.363 16.265 1.00 46.69 89 ALA A O 1
ATOM 693 N N . GLY A 1 90 ? -18.517 15.506 16.378 1.00 48.38 90 GLY A N 1
ATOM 694 C CA . GLY A 1 90 ? -18.409 15.259 17.820 1.00 48.38 90 GLY A CA 1
ATOM 695 C C . GLY A 1 90 ? -17.160 14.501 18.257 1.00 48.38 90 GLY A C 1
ATOM 696 O O . GLY A 1 90 ? -16.641 14.749 19.340 1.00 48.38 90 GLY A O 1
ATOM 697 N N . SER A 1 91 ? -16.628 13.632 17.408 1.00 49.12 91 SER A N 1
ATOM 698 C CA . SER A 1 91 ? -15.483 12.774 17.713 1.00 49.12 91 SER A CA 1
ATOM 699 C C . SER A 1 91 ? -14.351 13.036 16.721 1.00 49.12 91 SER A C 1
ATOM 701 O O . SER A 1 91 ? -14.571 13.411 15.573 1.00 49.12 91 SER A O 1
ATOM 703 N N . SER A 1 92 ? -13.110 12.891 17.183 1.00 53.31 92 SER A N 1
ATOM 704 C CA . SER A 1 92 ? -11.871 13.281 16.491 1.00 53.31 92 SER A CA 1
ATOM 705 C C . SER A 1 92 ? -11.559 12.493 15.198 1.00 53.31 92 SER A C 1
ATOM 707 O O . SER A 1 92 ? -10.426 12.513 14.723 1.00 53.31 92 SER A O 1
ATOM 709 N N . MET A 1 93 ? -12.543 11.807 14.615 1.00 53.03 93 MET A N 1
ATOM 710 C CA . MET A 1 93 ? -12.430 10.985 13.414 1.00 53.03 93 MET A CA 1
ATOM 711 C C . MET A 1 93 ? -13.060 11.707 12.225 1.00 53.03 93 MET A C 1
ATOM 713 O O . MET A 1 93 ? -14.275 11.854 12.125 1.00 53.03 93 MET A O 1
ATOM 717 N N . ARG A 1 94 ? -12.214 12.147 11.293 1.00 49.50 94 ARG A N 1
ATOM 718 C CA . ARG A 1 94 ? -12.624 12.580 9.956 1.00 49.50 94 ARG A CA 1
ATOM 719 C C . ARG A 1 94 ? -12.185 11.522 8.948 1.00 49.50 94 ARG A C 1
ATOM 721 O O . ARG A 1 94 ? -11.095 11.621 8.397 1.00 49.50 94 ARG A O 1
ATOM 728 N N . PHE A 1 95 ? -13.057 10.560 8.647 1.00 53.03 95 PHE A N 1
ATOM 729 C CA . PHE A 1 95 ? -13.044 9.898 7.336 1.00 53.03 95 PHE A CA 1
ATOM 730 C C . PHE A 1 95 ? -13.693 10.836 6.315 1.00 53.03 95 PHE A C 1
ATOM 732 O O . PHE A 1 95 ? -14.740 10.555 5.737 1.00 53.03 95 PHE A O 1
ATOM 739 N N . ASP A 1 96 ? -13.099 12.016 6.144 1.00 47.75 96 ASP A N 1
ATOM 740 C CA . ASP A 1 96 ? -13.583 12.983 5.177 1.00 47.75 96 ASP A CA 1
ATOM 741 C C . ASP A 1 96 ? -13.064 12.591 3.791 1.00 47.75 96 ASP A C 1
ATOM 743 O O . ASP A 1 96 ? -12.006 13.031 3.339 1.00 47.75 96 ASP A O 1
ATOM 747 N N . LEU A 1 97 ? -13.819 11.723 3.112 1.00 43.84 97 LEU A N 1
ATOM 748 C CA . LEU A 1 97 ? -13.572 11.319 1.723 1.00 43.84 97 LEU A CA 1
ATOM 749 C C . LEU A 1 97 ? -13.589 12.516 0.750 1.00 43.84 97 LEU A C 1
ATOM 751 O O . LEU A 1 97 ? -13.256 12.351 -0.423 1.00 43.84 97 LEU A O 1
ATOM 755 N N . THR A 1 98 ? -13.949 13.721 1.211 1.00 46.50 98 THR A N 1
ATOM 756 C CA . THR A 1 98 ? -13.953 14.941 0.400 1.00 46.50 98 THR A CA 1
ATOM 757 C C . THR A 1 98 ? -12.618 15.693 0.404 1.00 46.50 98 THR A C 1
ATOM 759 O O . THR A 1 98 ? -12.426 16.575 -0.431 1.00 46.50 98 THR A O 1
ATOM 762 N N . SER A 1 99 ? -11.642 15.330 1.250 1.00 49.41 99 SER A N 1
ATOM 763 C CA . SER A 1 99 ? -10.363 16.057 1.343 1.00 49.41 99 SER A CA 1
ATOM 764 C C . SER A 1 99 ? -9.280 15.568 0.364 1.00 49.41 99 SER A C 1
ATOM 766 O O . SER A 1 99 ? -8.084 15.604 0.678 1.00 49.41 99 SER A O 1
ATOM 768 N N . VAL A 1 100 ? -9.657 15.100 -0.828 1.00 49.88 100 VAL A N 1
ATOM 769 C CA . VAL A 1 100 ? -8.683 14.891 -1.908 1.00 49.88 100 VAL A CA 1
ATOM 770 C C . VAL A 1 100 ? -8.194 16.271 -2.349 1.00 49.88 100 VAL A C 1
ATOM 772 O O . VAL A 1 100 ? -8.895 17.005 -3.041 1.00 49.88 100 VAL A O 1
ATOM 775 N N . SER A 1 101 ? -6.983 16.645 -1.930 1.00 50.84 101 SER A N 1
ATOM 776 C CA . SER A 1 101 ? -6.311 17.863 -2.386 1.00 50.84 101 SER A CA 1
ATOM 777 C C . SER A 1 101 ? -5.914 17.709 -3.854 1.00 50.84 101 SER A C 1
ATOM 779 O O . SER A 1 101 ? -4.776 17.378 -4.180 1.00 50.84 101 SER A O 1
ATOM 781 N N . THR A 1 102 ? -6.850 17.966 -4.766 1.00 46.59 102 THR A N 1
ATOM 782 C CA . THR A 1 102 ? -6.571 18.172 -6.190 1.00 46.59 102 THR A CA 1
ATOM 783 C C . THR A 1 102 ? -5.889 19.526 -6.388 1.00 46.59 102 THR A C 1
ATOM 785 O O . THR A 1 102 ? -6.462 20.450 -6.961 1.00 46.59 102 THR A O 1
ATOM 788 N N . THR A 1 103 ? -4.658 19.688 -5.919 1.00 48.12 103 THR A N 1
ATOM 789 C CA . THR A 1 103 ? -3.800 20.782 -6.384 1.00 48.12 103 THR A CA 1
ATOM 790 C C . THR A 1 103 ? -2.749 20.201 -7.308 1.00 48.12 103 THR A C 1
ATOM 792 O O . THR A 1 103 ? -1.562 20.185 -6.998 1.00 48.12 103 THR A O 1
ATOM 795 N N . LEU A 1 104 ? -3.198 19.722 -8.472 1.00 54.75 104 LEU A N 1
ATOM 796 C CA . LEU A 1 104 ? -2.298 19.643 -9.615 1.00 54.75 104 LEU A CA 1
ATOM 797 C C . LEU A 1 104 ? -1.806 21.076 -9.891 1.00 54.75 104 LEU A C 1
ATOM 799 O O . LEU A 1 104 ? -2.644 21.975 -10.047 1.00 54.75 104 LEU A O 1
ATOM 803 N N . PRO A 1 105 ? -0.488 21.338 -9.940 1.00 53.22 105 PRO A N 1
ATOM 804 C CA . PRO A 1 105 ? -0.010 22.624 -10.418 1.00 53.22 105 PRO A CA 1
ATOM 805 C C . PRO A 1 105 ? -0.524 22.804 -11.848 1.00 53.22 105 PRO A C 1
ATOM 807 O O . PRO A 1 105 ? -0.393 21.910 -12.683 1.00 53.22 105 PRO A O 1
ATOM 810 N N . LYS A 1 106 ? -1.149 23.950 -12.135 1.00 54.31 106 LYS A N 1
ATOM 811 C CA . LYS A 1 106 ? -1.597 24.300 -13.489 1.00 54.31 106 LYS A CA 1
ATOM 812 C C . LYS A 1 106 ? -0.374 24.353 -14.408 1.00 54.31 106 LYS A C 1
ATOM 814 O O . LYS A 1 106 ? 0.300 25.377 -14.485 1.00 54.31 106 LYS A O 1
ATOM 819 N N . PHE A 1 107 ? -0.079 23.254 -15.095 1.00 56.91 107 PHE A N 1
ATOM 820 C CA . PHE A 1 107 ? 0.976 23.194 -16.097 1.00 56.91 107 PHE A CA 1
ATOM 821 C C . PHE A 1 107 ? 0.512 23.962 -17.339 1.00 56.91 107 PHE A C 1
ATOM 823 O O . PHE A 1 107 ? -0.294 23.485 -18.134 1.00 56.91 107 PHE A O 1
ATOM 830 N N . GLN A 1 108 ? 0.960 25.210 -17.456 1.00 60.56 108 GLN A N 1
ATOM 831 C CA . GLN A 1 108 ? 0.703 26.072 -18.607 1.00 60.56 108 GLN A CA 1
ATOM 832 C C . GLN A 1 108 ? 1.810 25.852 -19.638 1.00 60.56 108 GLN A C 1
ATOM 834 O O . GLN A 1 108 ? 2.895 26.421 -19.514 1.00 60.56 108 GLN A O 1
ATOM 839 N N . VAL A 1 109 ? 1.545 25.045 -20.666 1.00 61.72 109 VAL A N 1
ATOM 840 C CA . VAL A 1 109 ? 2.484 24.886 -21.785 1.00 61.72 109 VAL A CA 1
ATOM 841 C C . VAL A 1 109 ? 2.322 26.064 -22.728 1.00 61.72 109 VAL A C 1
ATOM 843 O O . VAL A 1 109 ? 1.519 26.044 -23.659 1.00 61.72 109 VAL A O 1
ATOM 846 N N . LYS A 1 110 ? 3.074 27.135 -22.478 1.00 60.84 110 LYS A N 1
ATOM 847 C CA . LYS A 1 110 ? 3.210 28.195 -23.474 1.00 60.84 110 LYS A CA 1
ATOM 848 C C . LYS A 1 110 ? 4.052 27.633 -24.619 1.00 60.84 110 LYS A C 1
ATOM 850 O O . LYS A 1 110 ? 5.190 27.238 -24.396 1.00 60.84 110 LYS A O 1
ATOM 855 N N . ASN A 1 111 ? 3.472 27.627 -25.820 1.00 61.03 111 ASN A N 1
ATOM 856 C CA . ASN A 1 111 ? 4.102 27.272 -27.100 1.00 61.03 111 ASN A CA 1
ATOM 857 C C . ASN A 1 111 ? 4.266 25.772 -27.414 1.00 61.03 111 ASN A C 1
ATOM 859 O O . ASN A 1 111 ? 5.247 25.388 -28.041 1.00 61.03 111 ASN A O 1
ATOM 863 N N . LEU A 1 112 ? 3.293 24.923 -27.061 1.00 59.09 112 LEU A N 1
ATOM 864 C CA . LEU A 1 112 ? 3.307 23.513 -27.496 1.00 59.09 112 LEU A CA 1
ATOM 865 C C . LEU A 1 112 ? 3.013 23.328 -29.001 1.00 59.09 112 LEU A C 1
ATOM 867 O O . LEU A 1 112 ? 3.421 22.334 -29.587 1.00 59.09 112 LEU A O 1
ATOM 871 N N . PHE A 1 113 ? 2.346 24.297 -29.636 1.00 61.09 113 PHE A N 1
ATOM 872 C CA . PHE A 1 113 ? 1.961 24.242 -31.055 1.00 61.09 113 PHE A CA 1
ATOM 873 C C . PHE A 1 113 ? 2.446 25.444 -31.864 1.00 61.09 113 PHE A C 1
ATOM 875 O O . PHE A 1 113 ? 1.826 25.815 -32.859 1.00 61.09 113 PHE A O 1
ATOM 882 N N . SER A 1 114 ? 3.551 26.073 -31.465 1.00 58.88 114 SER A N 1
ATOM 883 C CA . SER A 1 114 ? 4.159 27.133 -32.275 1.00 58.88 114 SER A CA 1
ATOM 884 C C . SER A 1 114 ? 4.897 26.522 -33.467 1.00 58.88 114 SER A C 1
ATOM 886 O O . SER A 1 114 ? 6.124 26.519 -33.529 1.00 58.88 114 SER A O 1
ATOM 888 N N . LEU A 1 115 ? 4.130 25.958 -34.399 1.00 48.88 115 LEU A N 1
ATOM 889 C CA . LEU A 1 115 ? 4.610 25.466 -35.675 1.00 48.88 115 LEU A CA 1
ATOM 890 C C . LEU A 1 115 ? 4.908 26.677 -36.567 1.00 48.88 115 LEU A C 1
ATOM 892 O O . LEU A 1 115 ? 3.997 27.389 -36.977 1.00 48.88 115 LEU A O 1
ATOM 896 N N . GLY A 1 116 ? 6.197 26.898 -36.824 1.00 56.06 116 GLY A N 1
ATOM 897 C CA . GLY A 1 116 ? 6.706 27.658 -37.964 1.00 56.06 116 GLY A CA 1
ATOM 898 C C . GLY A 1 116 ? 6.308 29.133 -38.035 1.00 56.06 116 GLY A C 1
ATOM 899 O O . GLY A 1 116 ? 5.313 29.497 -38.657 1.00 56.06 116 GLY A O 1
ATOM 900 N N . LYS A 1 117 ? 7.178 30.015 -37.537 1.00 44.19 117 LYS A N 1
ATOM 901 C CA . LYS A 1 117 ? 7.319 31.346 -38.135 1.00 44.19 117 LYS A CA 1
ATOM 902 C C . LYS A 1 117 ? 8.792 31.569 -38.468 1.00 44.19 117 LYS A C 1
ATOM 904 O O . LYS A 1 117 ? 9.609 31.741 -37.569 1.00 44.19 117 LYS A O 1
ATOM 909 N N . GLU A 1 118 ? 9.089 31.462 -39.761 1.00 45.78 118 GLU A N 1
ATOM 910 C CA . GLU A 1 118 ? 10.403 31.656 -40.384 1.00 45.78 118 GLU A CA 1
ATOM 911 C C . GLU A 1 118 ? 11.065 32.991 -39.977 1.00 45.78 118 GLU A C 1
ATOM 913 O O . GLU A 1 118 ? 10.363 33.968 -39.681 1.00 45.78 118 GLU A O 1
ATOM 918 N N . PRO A 1 119 ? 12.411 33.063 -39.963 1.00 47.41 119 PRO A N 1
ATOM 919 C CA . PRO A 1 119 ? 13.149 34.206 -39.454 1.00 47.41 119 PRO A CA 1
ATOM 920 C C . PRO A 1 119 ? 13.327 35.267 -40.546 1.00 47.41 119 PRO A C 1
ATOM 922 O O . PRO A 1 119 ? 14.020 35.043 -41.534 1.00 47.41 119 PRO A O 1
ATOM 925 N N . GLY A 1 120 ? 12.771 36.465 -40.357 1.00 40.28 120 GLY A N 1
ATOM 926 C CA . GLY A 1 120 ? 13.153 37.590 -41.213 1.00 40.28 120 GLY A CA 1
ATOM 927 C C . GLY A 1 120 ? 12.256 38.818 -41.161 1.00 40.28 120 GLY A C 1
ATOM 928 O O . GLY A 1 120 ? 11.362 38.946 -41.985 1.00 40.28 120 GLY A O 1
ATOM 929 N N . SER A 1 121 ? 12.559 39.756 -40.257 1.00 38.69 121 SER A N 1
ATOM 930 C CA . SER A 1 121 ? 12.504 41.210 -40.522 1.00 38.69 121 SER A CA 1
ATOM 931 C C . SER A 1 121 ? 13.000 42.012 -39.299 1.00 38.69 121 SER A C 1
ATOM 933 O O . SER A 1 121 ? 12.765 41.568 -38.173 1.00 38.69 121 SER A O 1
ATOM 935 N N . PRO A 1 122 ? 13.691 43.159 -39.476 1.00 50.41 122 PRO A N 1
ATOM 936 C CA . PRO A 1 122 ? 14.471 43.825 -38.424 1.00 50.41 122 PRO A CA 1
ATOM 937 C C . PRO A 1 122 ? 13.602 44.630 -37.438 1.00 50.41 122 PRO A C 1
ATOM 939 O O . PRO A 1 122 ? 12.484 45.011 -37.783 1.00 50.41 122 PRO A O 1
ATOM 942 N N . PRO A 1 123 ? 14.104 44.941 -36.225 1.00 46.22 123 PRO A N 1
ATOM 943 C CA . PRO A 1 123 ? 13.341 45.685 -35.228 1.00 46.22 123 PRO A CA 1
ATOM 944 C C . PRO A 1 123 ? 13.218 47.175 -35.584 1.00 46.22 123 PRO A C 1
ATOM 946 O O . PRO A 1 123 ? 14.215 47.892 -35.702 1.00 46.22 123 PRO A O 1
ATOM 949 N N . ASP A 1 124 ? 11.973 47.641 -35.689 1.00 40.72 124 ASP A N 1
ATOM 950 C CA . ASP A 1 124 ? 11.620 49.045 -35.882 1.00 40.72 124 ASP A CA 1
ATOM 951 C C . ASP A 1 124 ? 11.899 49.888 -34.625 1.00 40.72 124 ASP A C 1
ATOM 953 O O . ASP A 1 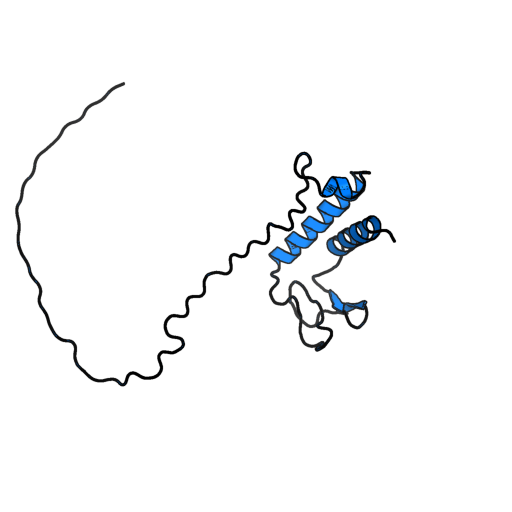124 ? 11.459 49.602 -33.508 1.00 40.72 124 ASP A O 1
ATOM 957 N N . ARG A 1 125 ? 12.638 50.977 -34.834 1.00 44.50 125 ARG A N 1
ATOM 958 C CA . ARG A 1 125 ? 13.104 51.946 -33.837 1.00 44.50 125 ARG A CA 1
ATOM 959 C C . ARG A 1 125 ? 12.053 53.042 -33.619 1.00 44.50 125 ARG A C 1
ATOM 961 O O . ARG A 1 125 ? 11.908 53.905 -34.478 1.00 44.50 125 ARG A O 1
ATOM 968 N N . LYS A 1 126 ? 11.400 53.107 -32.449 1.00 39.50 126 LYS A N 1
ATOM 969 C CA . LYS A 1 126 ? 10.668 54.309 -31.967 1.00 39.50 126 LYS A CA 1
ATOM 970 C C . LYS A 1 126 ? 10.863 54.467 -30.452 1.00 39.50 126 LYS A C 1
ATOM 972 O O . LYS A 1 126 ? 10.378 53.666 -29.672 1.00 39.50 126 LYS A O 1
ATOM 977 N N . GLN A 1 127 ? 11.820 55.294 -30.032 1.00 40.62 127 GLN A N 1
ATOM 978 C CA . GLN A 1 127 ? 11.719 56.737 -29.733 1.00 40.62 127 GLN A CA 1
ATOM 979 C C . GLN A 1 127 ? 11.428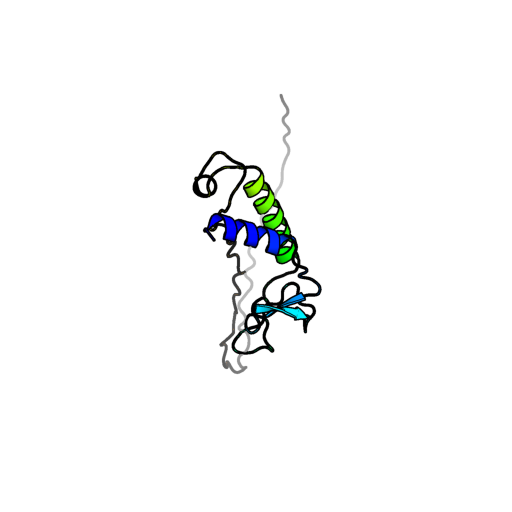 57.018 -28.248 1.00 40.62 127 GLN A C 1
ATOM 981 O O . GLN A 1 127 ? 10.297 56.996 -27.777 1.00 40.62 127 GLN A O 1
ATOM 986 N N . LYS A 1 128 ? 12.524 57.326 -27.546 1.00 40.97 128 LYS A N 1
ATOM 987 C CA . LYS A 1 128 ? 12.619 57.908 -26.207 1.00 40.97 128 LYS A CA 1
ATOM 988 C C . LYS A 1 128 ? 11.928 59.281 -26.192 1.00 40.97 128 LYS A C 1
ATOM 990 O O . LYS A 1 128 ? 12.288 60.139 -26.995 1.00 40.97 128 LYS A O 1
ATOM 995 N N . LYS A 1 129 ? 10.969 59.501 -25.289 1.00 38.03 129 LYS A N 1
ATOM 996 C CA . LYS A 1 129 ? 10.471 60.843 -24.946 1.00 38.03 129 LYS A CA 1
ATOM 997 C C . LYS A 1 129 ? 10.861 61.159 -23.507 1.00 38.03 129 LYS A C 1
ATOM 999 O O . LYS A 1 129 ? 10.216 60.712 -22.566 1.00 38.03 129 LYS A O 1
ATOM 1004 N N . ASP A 1 130 ? 11.952 61.911 -23.387 1.00 39.25 130 ASP A N 1
ATOM 1005 C CA . ASP A 1 130 ? 12.356 62.628 -22.183 1.00 39.25 130 ASP A CA 1
ATOM 1006 C C . ASP A 1 130 ? 11.557 63.943 -22.100 1.00 39.25 130 ASP A C 1
ATOM 1008 O O . ASP A 1 130 ? 11.659 64.786 -22.986 1.00 39.25 130 ASP A O 1
ATOM 1012 N N . THR A 1 131 ? 10.796 64.130 -21.023 1.00 41.38 131 THR A N 1
ATOM 1013 C CA . THR A 1 131 ? 10.322 65.419 -20.475 1.00 41.38 131 THR A CA 1
ATOM 1014 C C . THR A 1 131 ? 10.027 65.133 -18.997 1.00 41.38 131 THR A C 1
ATOM 1016 O O . THR A 1 131 ? 9.265 64.217 -18.722 1.00 41.38 131 THR A O 1
ATOM 1019 N N . GLY A 1 132 ? 10.553 65.766 -17.954 1.00 33.06 132 GLY A N 1
ATOM 1020 C CA . GLY A 1 132 ? 11.263 67.023 -17.787 1.00 33.06 132 GLY A CA 1
ATOM 1021 C C . GLY A 1 132 ? 10.897 67.558 -16.391 1.00 33.06 132 GLY A C 1
ATOM 1022 O O . GLY A 1 132 ? 9.827 68.114 -16.215 1.00 33.06 132 GLY A O 1
ATOM 1023 N N . PHE A 1 133 ? 11.764 67.301 -15.405 1.00 31.88 133 PHE A N 1
ATOM 1024 C CA . PHE A 1 133 ? 12.145 68.145 -14.256 1.00 31.88 133 PHE A CA 1
ATOM 1025 C C . PHE A 1 133 ? 11.122 69.091 -13.567 1.00 31.88 133 PHE A C 1
ATOM 1027 O O . PHE A 1 133 ? 10.706 70.084 -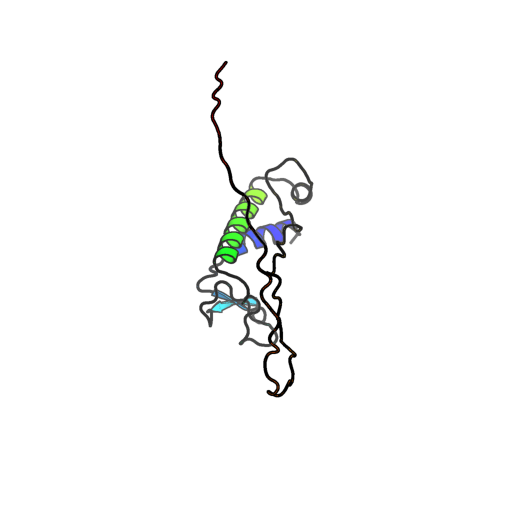14.156 1.00 31.88 133 PHE A O 1
ATOM 1034 N N . ARG A 1 134 ? 10.941 68.952 -12.236 1.00 38.69 134 ARG A N 1
ATOM 1035 C CA . ARG A 1 134 ? 11.024 70.081 -11.273 1.00 38.69 134 ARG A CA 1
ATOM 1036 C C . ARG A 1 134 ? 11.249 69.624 -9.817 1.00 38.69 134 ARG A C 1
ATOM 1038 O O . ARG A 1 134 ? 10.838 68.548 -9.410 1.00 38.69 134 ARG A O 1
ATOM 1045 N N . ARG A 1 135 ? 12.002 70.464 -9.099 1.00 37.44 135 ARG A N 1
ATOM 1046 C CA . ARG A 1 135 ? 12.712 70.287 -7.815 1.00 37.44 135 ARG A CA 1
ATOM 1047 C C . ARG A 1 135 ? 11.864 70.575 -6.558 1.00 37.44 135 ARG A C 1
ATOM 1049 O O . ARG A 1 135 ? 10.811 71.192 -6.663 1.00 37.44 135 ARG A O 1
ATOM 1056 N N . SER A 1 136 ? 12.515 70.338 -5.404 1.00 35.84 136 SER A N 1
ATOM 1057 C CA . SER A 1 136 ? 12.422 71.044 -4.096 1.00 35.84 136 SER A CA 1
ATOM 1058 C C . SER A 1 136 ? 11.437 70.412 -3.090 1.00 35.84 136 SER A C 1
ATOM 1060 O O . SER A 1 136 ? 10.281 70.221 -3.424 1.00 35.84 136 SER A O 1
ATOM 1062 N N . SER A 1 137 ? 11.858 69.811 -1.964 1.00 37.56 137 SER A N 1
ATOM 1063 C CA . SER A 1 137 ? 12.572 70.275 -0.746 1.00 37.56 137 SER A CA 1
ATOM 1064 C C . SER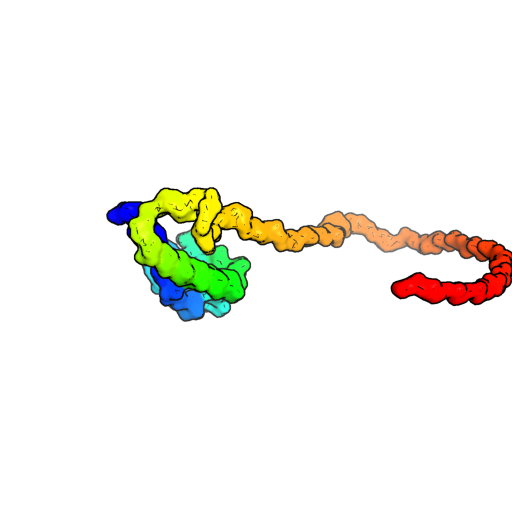 A 1 137 ? 11.614 70.629 0.402 1.00 37.56 137 SER A C 1
ATOM 1066 O O . SER A 1 137 ? 10.608 71.280 0.150 1.00 37.56 137 SER A O 1
ATOM 1068 N N . VAL A 1 138 ? 12.048 70.346 1.646 1.00 40.56 138 VAL A N 1
ATOM 1069 C CA . VAL A 1 138 ? 11.466 70.760 2.953 1.00 40.56 138 VAL A CA 1
ATOM 1070 C C . VAL A 1 138 ? 10.271 69.895 3.398 1.00 40.56 138 VAL A C 1
ATOM 1072 O O . VAL A 1 138 ? 9.392 69.613 2.608 1.00 40.56 138 VAL A O 1
ATOM 1075 N N . GLY A 1 139 ? 10.116 69.409 4.631 1.00 36.72 139 GLY A N 1
ATOM 1076 C CA . GLY A 1 139 ? 10.851 69.515 5.888 1.00 36.72 139 GLY A CA 1
ATOM 1077 C C . GLY A 1 139 ? 9.971 68.947 7.022 1.00 36.72 139 GLY A C 1
ATOM 1078 O O . GLY A 1 139 ? 8.753 69.029 6.956 1.00 36.72 139 GLY A O 1
ATOM 1079 N N . LYS A 1 140 ? 10.625 68.347 8.026 1.00 44.12 140 LYS A N 1
ATOM 1080 C CA . LYS A 1 140 ? 10.232 68.092 9.433 1.00 44.12 140 LYS A CA 1
ATOM 1081 C C . LYS A 1 140 ? 8.749 68.242 9.842 1.00 44.12 140 LYS A C 1
ATOM 1083 O O . LYS A 1 140 ? 8.209 69.340 9.771 1.00 44.12 140 LYS A O 1
ATOM 1088 N N . ARG A 1 141 ? 8.236 67.245 10.583 1.00 43.19 141 ARG A N 1
ATOM 1089 C CA . ARG A 1 141 ? 7.699 67.440 11.952 1.00 43.19 141 ARG A CA 1
ATOM 1090 C C . ARG A 1 141 ? 7.468 66.114 12.684 1.00 43.19 141 ARG A C 1
ATOM 1092 O O . ARG A 1 141 ? 6.870 65.188 12.155 1.00 43.19 141 ARG A O 1
ATOM 1099 N N . ALA A 1 142 ? 7.973 66.078 13.913 1.00 47.56 142 ALA A N 1
ATOM 1100 C CA . ALA A 1 142 ? 7.654 65.115 14.955 1.00 47.56 142 ALA A CA 1
ATOM 1101 C C . ALA A 1 142 ? 6.227 65.336 15.481 1.00 47.56 142 ALA A C 1
ATOM 1103 O O . ALA A 1 142 ? 5.779 66.482 15.489 1.00 47.56 142 ALA A O 1
ATOM 1104 N N . PHE A 1 143 ? 5.583 64.298 16.024 1.00 45.50 143 PHE A N 1
ATOM 1105 C CA . PHE A 1 143 ? 4.808 64.451 17.257 1.00 45.50 143 PHE A CA 1
ATOM 1106 C C . PHE A 1 143 ? 4.571 63.122 17.985 1.00 45.50 143 PHE A C 1
ATOM 1108 O O . PHE A 1 143 ? 4.430 62.061 17.387 1.00 45.50 143 PHE A O 1
ATOM 1115 N N . THR A 1 144 ? 4.574 63.259 19.303 1.00 47.19 144 THR A N 1
ATOM 1116 C CA . THR A 1 144 ? 4.574 62.273 20.384 1.00 47.19 144 THR A CA 1
ATOM 1117 C C . THR A 1 144 ? 3.158 62.101 20.962 1.00 47.19 144 THR A C 1
ATOM 1119 O O . THR A 1 144 ? 2.293 62.941 20.716 1.00 47.19 144 THR A O 1
ATOM 1122 N N . LYS A 1 145 ? 3.024 61.133 21.884 1.00 43.53 145 LYS A N 1
ATOM 1123 C CA . LYS A 1 145 ? 1.960 60.896 22.891 1.00 43.53 145 LYS A CA 1
ATOM 1124 C C . LYS A 1 145 ? 0.818 59.986 22.409 1.00 43.53 145 LYS A C 1
ATOM 1126 O O . LYS A 1 145 ? 0.320 60.157 21.309 1.00 43.53 145 LYS A O 1
ATOM 1131 N N . ARG A 1 146 ? 0.351 59.024 23.204 1.00 45.66 146 ARG A N 1
ATOM 1132 C CA . ARG A 1 146 ? 0.344 58.902 24.674 1.00 45.66 146 ARG A CA 1
ATOM 1133 C C . ARG A 1 146 ? 0.773 57.521 25.140 1.00 45.66 146 ARG A C 1
ATOM 1135 O O . ARG A 1 146 ? 0.522 56.564 24.383 1.00 45.66 146 ARG A O 1
#

Secondary structure (DSSP, 8-state):
--HHHHHHHHHHHHHH--TTTEEEETTTTEEEE-SS--SS-BB-SS-TT-BTTTT--HHHHHHHHHHHHHHHHHHHH----GGGGSSSSSSS----TT-----------TTTT--------PPP----------------------

InterPro domains:
  IPR002058 PAP/25A-associated [PF03828] (2-39)

Organism: NCBI:txid399045

Sequence (146 aa):
MNLGELLTGFFEFGGQFDFKTKGMSLVTGKACAKPDHSPLYVENPLDRSLNVTRNVSGDEVDRFVRQCRESAWSVESNHASLPDLLLPAGSSMRFDLTSVSTTLPKFQVKNLFSLGKEPGSPPDRKQKKDTGFRRSSVGKRAFTKR

Radius of gyration: 30.83 Å; chains: 1; bounding box: 37×85×66 Å

Foldseek 3Di:
DDPLVVLLVVLVCLLPPDQQQWAAEPCVRDIDGDPDRASYAYADPVHRVDGPCNVDDNVNSVVRNVVSVVVSVVSVVPPDDPVVLPDPDDDPHDPPPPPPPPCPPPPDPDCPPPPDDDDDDDDDDDDDDDDDDDDDDDDDDDDDDD